Protein AF-A0A3N1A1T8-F1 (afdb_monomer)

pLDDT: mean 84.87, std 17.43, range [41.59, 97.62]

Solvent-accessible surface area (backbone atoms only — not comparable to full-atom values): 5650 Å² total; per-residue (Å²): 132,59,73,80,69,60,64,55,74,61,25,34,36,51,38,52,42,89,30,33,70,92,48,89,55,48,37,28,31,34,30,68,41,81,74,42,35,77,92,38,84,89,42,64,36,30,34,31,34,24,34,25,70,39,66,88,51,60,77,38,77,45,80,50,40,33,33,51,77,41,47,74,38,90,76,20,59,44,70,72,72,80,72,90,84,77,82,81,78,82,72,83,85,82,129

Radius of gyration: 15.84 Å; Cα contacts (8 Å, |Δi|>4): 171; chains: 1; bounding box: 51×39×33 Å

Mean predicted aligned error: 8.42 Å

Nearest PDB structures (foldseek):
  6tmf-assembly1_a  TM=7.537E-01  e=5.598E-01  Thermococcus celer Vu 13 = JCM 8558
  6sw9-assembly1_X  TM=5.277E-01  e=8.387E-01  Pyrococcus ab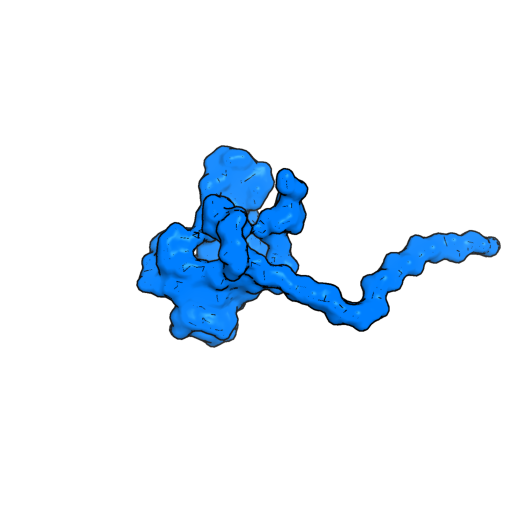yssi GE5
  3stj-assembly1_A  TM=3.897E-01  e=1.883E+00  Escherichia coli K-12
  8f0a-assembly1_A  TM=3.319E-01  e=1.883E+00  Escherichia coli K-12
  1soz-assembly1_A  TM=3.217E-01  e=1.777E+00  Escherichia coli

Sequence (95 aa):
MSRDELLRVGDTLRLGKADWVYADRPMIVRVADIRYGLDQEQSQVVGLIGTVVAGGRDGRMVAIAVYKSALTRPGVVERPRPVNGETYDNQPHGH

Structure (mmCIF, N/CA/C/O backbone):
data_AF-A0A3N1A1T8-F1
#
_entry.id   AF-A0A3N1A1T8-F1
#
loop_
_atom_site.group_PDB
_atom_site.id
_atom_site.type_symbol
_atom_site.label_atom_id
_atom_site.label_alt_id
_atom_site.label_comp_id
_atom_site.label_asym_id
_atom_site.label_entity_id
_atom_site.label_seq_id
_atom_site.pdbx_PDB_ins_code
_atom_site.Cartn_x
_atom_site.Cartn_y
_atom_site.Cartn_z
_atom_site.occupancy
_atom_site.B_iso_or_equiv
_atom_site.auth_seq_id
_atom_site.auth_comp_id
_atom_site.auth_asym_id
_atom_site.auth_atom_id
_atom_site.pdbx_PDB_model_num
ATOM 1 N N . MET A 1 1 ? -15.664 4.669 5.892 1.00 50.50 1 MET A N 1
ATOM 2 C CA . MET A 1 1 ? -14.953 3.720 5.016 1.00 50.50 1 MET A CA 1
ATOM 3 C C . MET A 1 1 ? -14.966 2.379 5.713 1.00 50.50 1 MET A C 1
ATOM 5 O O . MET A 1 1 ? -14.617 2.335 6.890 1.00 50.50 1 MET A O 1
ATOM 9 N N . SER A 1 2 ? -15.458 1.330 5.062 1.00 56.62 2 SER A N 1
ATOM 10 C CA . SER A 1 2 ? -15.394 -0.022 5.626 1.00 56.62 2 SER A CA 1
ATOM 11 C C . SER A 1 2 ? -13.939 -0.518 5.644 1.00 56.62 2 SER A C 1
ATOM 13 O O . SER A 1 2 ? -13.099 -0.041 4.891 1.00 56.62 2 SER A O 1
ATOM 15 N N . ARG A 1 3 ? -13.581 -1.423 6.557 1.00 57.62 3 ARG A N 1
ATOM 16 C CA . ARG A 1 3 ? -12.180 -1.853 6.778 1.00 57.62 3 ARG A CA 1
ATOM 17 C C . ARG A 1 3 ? -11.600 -2.591 5.572 1.00 57.62 3 ARG A C 1
ATOM 19 O O . ARG A 1 3 ? -10.475 -2.316 5.162 1.00 57.62 3 ARG A O 1
ATOM 26 N N . ASP A 1 4 ? -12.441 -3.391 4.925 1.00 59.19 4 ASP A N 1
ATOM 27 C CA . ASP A 1 4 ? -12.153 -4.001 3.633 1.00 59.19 4 ASP A CA 1
ATOM 28 C C . ASP A 1 4 ? -12.036 -2.960 2.506 1.00 59.19 4 ASP A C 1
ATOM 30 O O . ASP A 1 4 ? -11.650 -3.301 1.391 1.00 59.19 4 ASP A O 1
ATOM 34 N N . GLU A 1 5 ? -12.380 -1.687 2.714 1.00 71.94 5 GLU A N 1
ATOM 35 C CA . GLU A 1 5 ? -12.102 -0.661 1.710 1.00 71.94 5 GLU A CA 1
ATOM 36 C C . GLU A 1 5 ? -10.648 -0.184 1.725 1.00 71.94 5 GLU A C 1
ATOM 38 O O . GLU A 1 5 ? -10.173 0.309 0.700 1.00 71.94 5 GLU A O 1
ATOM 43 N N . LEU A 1 6 ? -9.932 -0.320 2.844 1.00 86.69 6 LEU A N 1
ATOM 44 C CA . LEU A 1 6 ? -8.609 0.286 2.967 1.00 86.69 6 LEU A CA 1
ATOM 45 C C . LEU A 1 6 ? -7.521 -0.543 2.280 1.00 86.69 6 LEU A C 1
ATOM 47 O O . LEU A 1 6 ? -6.683 0.013 1.575 1.00 86.69 6 LEU A O 1
ATOM 51 N N . LEU A 1 7 ? -7.514 -1.856 2.517 1.00 92.31 7 LEU A N 1
ATOM 52 C CA . LEU A 1 7 ? -6.486 -2.761 2.011 1.00 92.31 7 LEU A CA 1
ATOM 53 C C . LEU A 1 7 ? -6.966 -4.211 2.041 1.00 92.31 7 LEU A C 1
ATOM 55 O O . LEU A 1 7 ? -7.559 -4.638 3.030 1.00 92.31 7 LEU A O 1
ATOM 59 N N . ARG A 1 8 ? -6.650 -4.987 1.003 1.00 92.75 8 ARG A N 1
ATOM 60 C CA . ARG A 1 8 ? -6.896 -6.433 0.941 1.00 92.75 8 ARG A CA 1
ATOM 61 C C . ARG A 1 8 ? -5.687 -7.189 0.398 1.00 92.75 8 ARG A C 1
ATOM 63 O O . ARG A 1 8 ? -4.828 -6.635 -0.288 1.00 92.75 8 ARG A O 1
ATOM 70 N N . VAL A 1 9 ? -5.651 -8.493 0.662 1.00 94.38 9 VAL A N 1
ATOM 71 C CA . VAL A 1 9 ? -4.739 -9.405 -0.041 1.00 94.38 9 VAL A CA 1
ATOM 72 C C . VAL A 1 9 ? -5.038 -9.359 -1.540 1.00 94.38 9 VAL A C 1
ATOM 74 O O . VAL A 1 9 ? -6.194 -9.354 -1.957 1.00 94.38 9 VAL A O 1
ATOM 77 N N . GLY A 1 10 ? -3.984 -9.314 -2.353 1.00 95.19 10 GLY A N 1
ATOM 78 C CA . GLY A 1 10 ? -4.071 -9.197 -3.805 1.00 95.19 10 GLY A CA 1
ATOM 79 C C . GLY A 1 10 ? -4.010 -7.765 -4.335 1.00 95.19 10 GLY A C 1
ATOM 80 O O . GLY A 1 10 ? -3.690 -7.610 -5.517 1.00 95.19 10 GLY A O 1
ATOM 81 N N . ASP A 1 11 ? -4.234 -6.749 -3.493 1.00 96.06 11 ASP A N 1
ATOM 82 C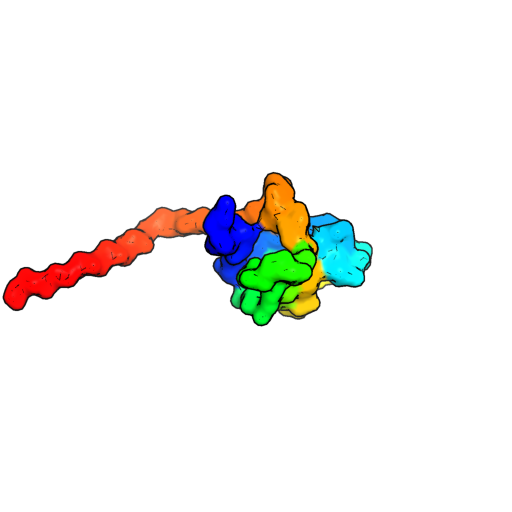 CA . ASP A 1 11 ? -4.071 -5.342 -3.869 1.00 96.06 11 ASP A CA 1
ATOM 83 C C . ASP A 1 11 ? -2.623 -5.046 -4.276 1.00 96.06 11 ASP A C 1
ATOM 85 O O . ASP A 1 11 ? -1.666 -5.629 -3.758 1.00 96.06 11 ASP A O 1
ATOM 89 N N . THR A 1 12 ? -2.459 -4.111 -5.207 1.00 97.31 12 THR A N 1
ATOM 90 C CA . THR A 1 12 ? -1.159 -3.561 -5.589 1.00 97.31 12 THR A CA 1
ATOM 91 C C . THR A 1 12 ? -0.989 -2.184 -4.968 1.00 97.31 12 THR A C 1
ATOM 93 O O . THR A 1 12 ? -1.814 -1.295 -5.153 1.00 97.31 12 THR A O 1
ATOM 96 N N . LEU A 1 13 ? 0.100 -2.004 -4.232 1.00 97.31 13 LEU A N 1
ATOM 97 C CA . LEU A 1 13 ? 0.473 -0.766 -3.575 1.00 97.31 13 LEU A CA 1
ATOM 98 C C . LEU A 1 13 ? 1.550 -0.047 -4.370 1.00 97.31 13 LEU A C 1
ATOM 100 O O . LEU A 1 13 ? 2.620 -0.609 -4.591 1.00 97.31 13 LEU A O 1
ATOM 104 N N . ARG A 1 14 ? 1.296 1.204 -4.749 1.00 97.25 14 ARG A N 1
ATOM 105 C CA . ARG A 1 14 ? 2.280 2.124 -5.329 1.00 97.25 14 ARG A CA 1
ATOM 106 C C . ARG A 1 14 ? 2.764 3.066 -4.232 1.00 97.25 14 ARG A C 1
ATOM 108 O O . ARG A 1 14 ? 2.116 4.063 -3.928 1.00 97.25 14 ARG A O 1
ATOM 115 N N . LEU A 1 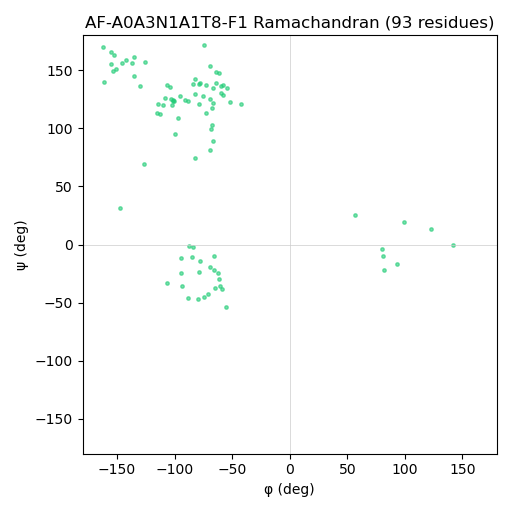15 ? 3.882 2.711 -3.608 1.00 96.62 15 LEU A N 1
ATOM 116 C CA . LEU A 1 15 ? 4.411 3.386 -2.428 1.00 96.62 15 LEU A CA 1
ATOM 117 C C . LEU A 1 15 ? 5.559 4.320 -2.812 1.00 96.62 15 LEU A C 1
ATOM 119 O O . LEU A 1 15 ? 6.565 3.903 -3.386 1.00 96.62 15 LEU A O 1
ATOM 123 N N . GLY A 1 16 ? 5.436 5.590 -2.449 1.00 95.62 16 GLY A N 1
ATOM 124 C CA . GLY A 1 16 ? 6.544 6.530 -2.381 1.00 95.62 16 GLY A CA 1
ATOM 125 C C . GLY A 1 16 ? 7.434 6.281 -1.161 1.00 95.62 16 GLY A C 1
ATOM 126 O O . GLY A 1 16 ? 7.107 5.519 -0.253 1.00 95.62 16 GLY A O 1
ATOM 127 N N . LYS A 1 17 ? 8.574 6.977 -1.104 1.00 92.62 17 LYS A N 1
ATOM 128 C CA . LYS A 1 17 ? 9.535 6.844 0.004 1.00 92.62 17 LYS A CA 1
ATOM 129 C C . LYS A 1 17 ? 8.947 7.240 1.371 1.00 92.62 17 LYS A C 1
ATOM 131 O O . LYS A 1 17 ? 9.363 6.709 2.382 1.00 92.62 17 LYS A O 1
ATOM 136 N N . ALA A 1 18 ? 7.987 8.159 1.436 1.00 94.44 18 ALA A N 1
ATOM 137 C CA . ALA A 1 18 ? 7.397 8.580 2.713 1.00 94.44 18 ALA A CA 1
ATOM 138 C C . ALA A 1 18 ? 6.267 7.656 3.207 1.00 94.44 18 ALA A C 1
ATOM 140 O O . ALA A 1 18 ? 5.700 7.884 4.271 1.00 94.44 18 ALA A O 1
ATOM 141 N N . ASP A 1 19 ? 5.919 6.630 2.432 1.00 96.00 19 ASP A N 1
ATOM 142 C CA . ASP A 1 19 ? 4.663 5.901 2.611 1.00 96.00 19 ASP A CA 1
ATOM 143 C C . ASP A 1 19 ? 4.815 4.657 3.484 1.00 96.00 19 ASP A C 1
ATOM 145 O O . ASP A 1 19 ? 3.826 4.068 3.921 1.00 96.00 19 ASP A O 1
ATOM 149 N N . TRP A 1 20 ? 6.054 4.262 3.760 1.00 95.00 20 TRP A N 1
ATOM 150 C CA . TRP A 1 20 ? 6.384 3.071 4.523 1.00 95.00 20 TRP A CA 1
ATOM 151 C C . TRP A 1 20 ? 7.640 3.287 5.370 1.00 95.00 20 TRP A C 1
ATOM 153 O O . TRP A 1 20 ? 8.464 4.167 5.114 1.00 95.00 20 TRP A O 1
ATOM 163 N N . VAL A 1 21 ? 7.748 2.505 6.439 1.00 94.00 21 VAL A N 1
ATOM 164 C CA . VAL A 1 21 ? 8.768 2.685 7.475 1.00 94.00 21 VAL A CA 1
ATOM 165 C C . VAL A 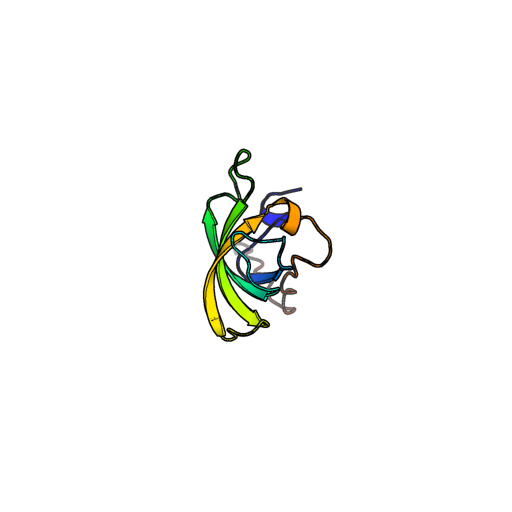1 21 ? 10.146 2.256 6.959 1.00 94.00 21 VAL A C 1
ATOM 167 O O . VAL A 1 21 ? 10.277 1.219 6.314 1.00 94.00 21 VAL A O 1
ATOM 170 N N . TYR A 1 22 ? 11.178 3.048 7.276 1.00 85.75 22 TYR A N 1
ATOM 171 C CA . TYR A 1 22 ? 12.580 2.840 6.867 1.00 85.75 22 TYR A CA 1
ATOM 172 C C . TYR A 1 22 ? 12.810 2.740 5.352 1.00 85.75 22 TYR A C 1
ATOM 174 O O . TYR A 1 22 ? 13.795 2.155 4.902 1.00 85.75 22 TYR A O 1
ATOM 182 N N . ALA A 1 23 ? 11.925 3.338 4.560 1.00 84.69 23 ALA A N 1
ATOM 183 C CA . ALA A 1 23 ? 12.036 3.341 3.114 1.00 84.69 23 ALA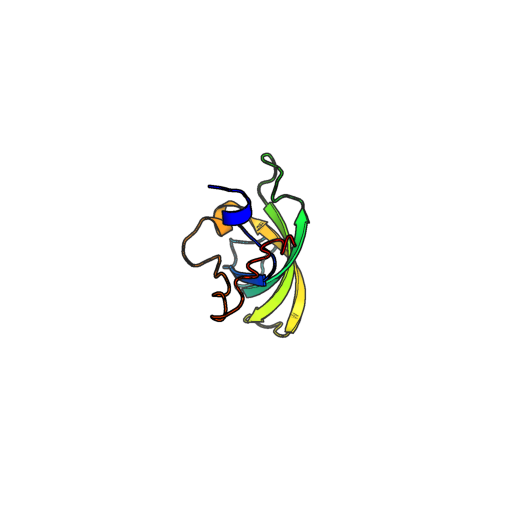 A CA 1
ATOM 184 C C . ALA A 1 23 ? 13.329 4.002 2.609 1.00 84.69 23 ALA A C 1
ATOM 186 O O . ALA A 1 23 ? 13.639 5.155 2.929 1.00 84.69 23 ALA A O 1
ATOM 187 N N . ASP A 1 24 ? 14.039 3.314 1.718 1.00 86.44 24 ASP A N 1
ATOM 188 C CA . ASP A 1 24 ? 15.157 3.880 0.959 1.00 86.44 24 ASP A CA 1
ATOM 189 C C . ASP A 1 24 ? 14.712 4.401 -0.419 1.00 86.44 24 ASP A C 1
ATOM 191 O O . ASP A 1 24 ? 15.333 5.321 -0.957 1.00 86.44 24 ASP A O 1
ATOM 195 N N . ARG A 1 25 ? 13.608 3.868 -0.965 1.00 90.19 25 ARG A N 1
ATOM 196 C CA . ARG A 1 25 ? 13.124 4.142 -2.325 1.00 90.19 25 ARG A CA 1
ATOM 197 C C . ARG A 1 25 ? 11.602 3.977 -2.483 1.00 90.19 25 ARG A C 1
ATOM 199 O O . ARG A 1 25 ? 10.967 3.319 -1.656 1.00 90.19 25 ARG A O 1
ATOM 206 N N . PRO A 1 26 ? 11.012 4.524 -3.560 1.00 94.44 26 PRO A N 1
ATOM 207 C CA . PRO A 1 26 ? 9.679 4.136 -4.012 1.00 94.44 26 PRO A CA 1
ATOM 208 C C . PRO A 1 26 ? 9.633 2.673 -4.472 1.00 94.44 26 PRO A C 1
ATOM 210 O O . PRO A 1 26 ? 10.608 2.161 -5.024 1.00 94.44 26 PRO A O 1
ATOM 213 N N . MET A 1 27 ? 8.493 2.014 -4.289 1.00 94.50 27 MET A N 1
ATOM 214 C CA . MET A 1 27 ? 8.300 0.611 -4.656 1.00 94.50 27 MET A CA 1
ATOM 215 C C . MET A 1 27 ? 6.847 0.311 -5.007 1.00 94.50 27 MET A C 1
ATOM 217 O O . MET A 1 27 ? 5.922 0.918 -4.467 1.00 94.50 27 MET A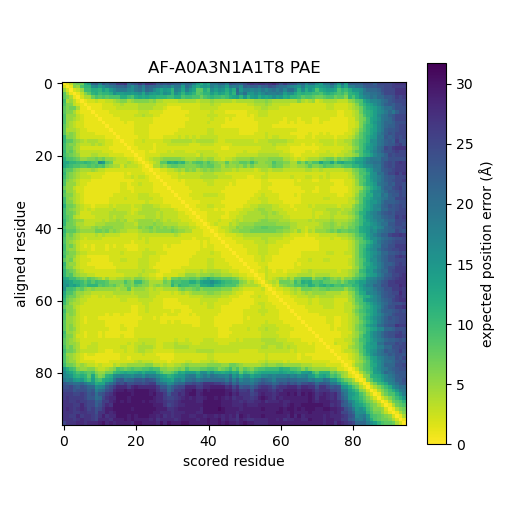 O 1
ATOM 221 N N . ILE 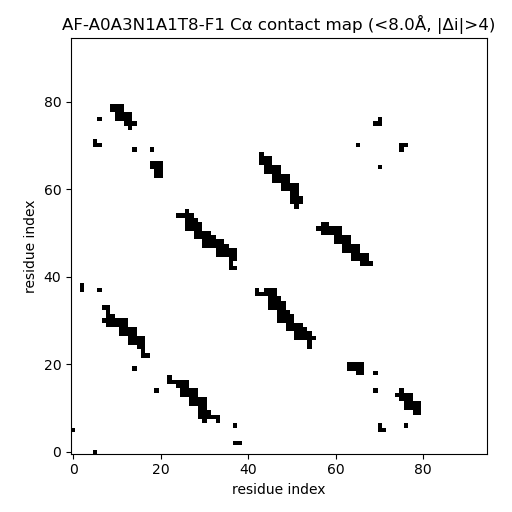A 1 28 ? 6.655 -0.669 -5.886 1.00 97.06 28 ILE A N 1
ATOM 222 C CA . ILE A 1 28 ? 5.349 -1.259 -6.159 1.00 97.06 28 ILE A CA 1
ATOM 223 C C . ILE A 1 28 ? 5.331 -2.659 -5.557 1.00 97.06 28 ILE A C 1
ATOM 225 O O . ILE A 1 28 ? 6.216 -3.462 -5.854 1.00 97.06 28 ILE A O 1
ATOM 229 N N . VAL A 1 29 ? 4.340 -2.963 -4.722 1.00 97.06 29 VAL A N 1
ATOM 230 C CA . VAL A 1 29 ? 4.197 -4.270 -4.064 1.00 97.06 29 VAL A CA 1
ATOM 231 C C . VAL A 1 29 ? 2.798 -4.818 -4.225 1.00 97.06 29 VAL A C 1
ATOM 233 O O . VAL A 1 29 ? 1.828 -4.108 -4.004 1.00 97.06 29 VAL A O 1
ATOM 236 N N . ARG A 1 30 ? 2.691 -6.110 -4.526 1.00 97.62 30 ARG A N 1
ATOM 237 C CA . ARG A 1 30 ? 1.436 -6.850 -4.429 1.00 97.62 30 ARG A CA 1
ATOM 238 C C . ARG A 1 30 ? 1.309 -7.477 -3.046 1.00 97.62 30 ARG A C 1
ATOM 240 O O . ARG A 1 30 ? 2.197 -8.222 -2.632 1.00 97.62 30 ARG A O 1
ATOM 247 N N . VAL A 1 31 ? 0.226 -7.179 -2.338 1.00 97.56 31 VAL A N 1
ATOM 248 C CA . VAL A 1 31 ? -0.029 -7.669 -0.979 1.00 97.56 31 VAL A CA 1
ATOM 249 C C . VAL A 1 31 ? -0.303 -9.170 -1.015 1.00 97.56 31 VAL A C 1
ATOM 251 O O . VAL A 1 31 ? -1.196 -9.623 -1.729 1.00 97.56 31 VAL A O 1
ATOM 254 N N . ALA A 1 32 ? 0.459 -9.928 -0.233 1.00 97.00 32 ALA A N 1
ATOM 255 C CA . ALA A 1 32 ? 0.315 -11.373 -0.082 1.00 97.00 32 ALA A CA 1
ATOM 256 C C . ALA A 1 32 ? -0.308 -11.754 1.270 1.00 97.00 32 ALA A C 1
ATOM 258 O O . ALA A 1 32 ? -1.048 -12.727 1.340 1.00 97.00 32 ALA A O 1
ATOM 259 N N . ASP A 1 33 ? -0.029 -10.987 2.327 1.00 96.75 33 ASP A N 1
ATOM 260 C CA . ASP A 1 33 ? -0.571 -11.211 3.671 1.00 96.75 33 ASP A CA 1
ATOM 261 C C . ASP A 1 33 ? -0.626 -9.895 4.464 1.00 96.75 33 ASP A C 1
ATOM 263 O O . ASP A 1 33 ? 0.224 -9.019 4.277 1.00 96.75 33 ASP A O 1
ATOM 267 N N . ILE A 1 34 ? -1.592 -9.763 5.374 1.00 96.12 34 ILE A N 1
ATOM 268 C CA . ILE A 1 34 ? -1.751 -8.607 6.268 1.00 96.12 34 ILE A CA 1
ATOM 269 C C . ILE A 1 34 ? -1.542 -9.095 7.699 1.00 96.12 34 ILE A C 1
ATOM 271 O O . ILE A 1 34 ? -2.326 -9.870 8.234 1.00 96.12 34 ILE A O 1
ATOM 275 N N . ARG A 1 35 ? -0.459 -8.637 8.329 1.00 95.31 35 ARG A N 1
ATOM 276 C CA . ARG A 1 35 ? 0.031 -9.178 9.602 1.00 95.31 35 ARG A CA 1
ATOM 277 C C . ARG A 1 35 ? -0.590 -8.515 10.821 1.00 95.31 35 ARG A C 1
ATOM 279 O O . ARG A 1 35 ? -0.908 -9.194 11.790 1.00 95.31 35 ARG A O 1
ATOM 286 N N . TYR A 1 36 ? -0.664 -7.187 10.821 1.00 93.06 36 TYR A N 1
ATOM 287 C CA . TYR A 1 36 ? -1.120 -6.423 11.981 1.00 93.06 36 TYR A CA 1
ATOM 288 C C . TYR A 1 36 ? -1.515 -4.999 11.604 1.00 93.06 36 TYR A C 1
ATOM 290 O O . TYR A 1 36 ? -1.220 -4.502 10.516 1.00 93.06 36 TYR A O 1
ATOM 298 N N . GLY A 1 37 ? -2.134 -4.307 12.557 1.00 92.56 37 GLY A N 1
ATOM 299 C CA . GLY A 1 37 ? -2.336 -2.865 12.503 1.00 92.56 37 GLY A CA 1
ATOM 300 C C . GLY A 1 37 ? -3.532 -2.424 11.669 1.00 92.56 37 GLY A C 1
ATOM 301 O O . GLY A 1 37 ? -4.045 -1.348 11.947 1.00 92.56 37 GLY A O 1
ATOM 302 N N . LEU A 1 38 ? -4.030 -3.236 10.727 1.00 90.94 38 LEU A N 1
ATOM 303 C CA . LEU A 1 38 ? -5.196 -2.886 9.905 1.00 90.94 38 LEU A CA 1
ATOM 304 C C . LEU A 1 38 ? -6.416 -2.540 10.777 1.00 90.94 38 LEU A C 1
ATOM 306 O O . LEU A 1 38 ? -6.917 -1.419 10.701 1.00 90.94 38 LEU A O 1
ATOM 310 N N . ASP A 1 39 ? -6.787 -3.441 11.689 1.00 88.31 39 ASP A N 1
ATOM 311 C CA . ASP A 1 39 ? -7.973 -3.298 12.550 1.00 88.31 39 ASP A CA 1
ATOM 312 C C . ASP A 1 39 ? -7.731 -2.526 13.855 1.00 88.31 39 ASP A C 1
ATOM 314 O O . ASP A 1 39 ? -8.649 -2.328 14.647 1.00 88.31 39 ASP A O 1
ATOM 318 N N . GLN A 1 40 ? -6.497 -2.089 14.108 1.00 88.62 40 GLN A N 1
ATOM 319 C CA . GLN A 1 40 ? -6.128 -1.413 15.354 1.00 88.62 40 GLN A CA 1
ATOM 320 C C . GLN A 1 40 ? -6.151 0.102 15.156 1.00 88.62 40 GLN A C 1
ATOM 322 O O . GLN A 1 40 ? -5.269 0.641 14.485 1.00 88.62 40 GLN A O 1
ATOM 327 N N . GLU A 1 41 ? -7.126 0.801 15.737 1.00 84.81 41 GLU A N 1
ATOM 328 C CA . GLU A 1 41 ? -7.279 2.257 15.576 1.00 84.81 41 GLU A CA 1
ATOM 329 C C . GLU A 1 41 ? -6.051 3.039 16.053 1.00 84.81 41 GLU A C 1
ATOM 331 O O . GLU A 1 41 ? -5.623 3.976 15.382 1.00 84.81 41 GLU A O 1
ATOM 336 N N . GLN A 1 42 ? -5.413 2.605 17.145 1.00 89.50 42 GLN A N 1
ATOM 337 C CA . GLN A 1 42 ? -4.196 3.244 17.649 1.00 89.50 42 GLN A CA 1
ATOM 338 C C . GLN A 1 42 ? -2.966 3.033 16.749 1.00 89.50 42 GLN A C 1
ATOM 340 O O . GLN A 1 42 ? -1.991 3.781 16.852 1.00 89.50 42 GLN A O 1
ATOM 345 N N . SER A 1 43 ? -2.982 2.031 15.862 1.00 91.69 43 SER A N 1
ATOM 346 C CA . SER A 1 43 ? -1.850 1.762 14.976 1.00 91.69 43 SER A CA 1
ATOM 347 C C . SER A 1 43 ? -1.850 2.727 13.796 1.00 91.69 43 SER A C 1
ATOM 349 O O . SER A 1 43 ? -2.775 2.731 12.984 1.00 91.69 43 SER A O 1
ATOM 351 N N . GLN A 1 44 ? -0.765 3.489 13.651 1.00 94.69 44 GLN A N 1
ATOM 352 C CA . GLN A 1 44 ? -0.545 4.383 12.505 1.00 94.69 44 GLN A CA 1
ATOM 353 C C . GLN A 1 44 ? -0.089 3.641 11.243 1.00 94.69 44 GLN A C 1
ATOM 355 O O . GLN A 1 44 ? -0.112 4.201 10.145 1.00 94.69 44 GLN A O 1
ATOM 360 N N . VAL A 1 45 ? 0.329 2.383 11.391 1.00 96.62 45 VAL A N 1
ATOM 361 C CA . VAL A 1 45 ? 0.869 1.558 10.310 1.00 96.62 45 VAL A CA 1
ATOM 362 C C . VAL A 1 45 ? 0.118 0.238 10.178 1.00 96.62 45 VAL A C 1
ATOM 364 O O . VAL A 1 45 ? -0.482 -0.258 11.134 1.00 96.62 45 VAL A O 1
ATOM 367 N N . VAL A 1 46 ? 0.189 -0.345 8.988 1.00 96.81 46 VAL A N 1
ATOM 368 C CA . VAL A 1 46 ? -0.249 -1.706 8.681 1.00 96.81 46 VAL A CA 1
ATOM 369 C C . VAL A 1 46 ? 0.982 -2.519 8.310 1.00 96.81 46 VAL A C 1
ATOM 371 O O . VAL A 1 46 ? 1.705 -2.163 7.378 1.00 96.81 46 VAL A O 1
ATOM 374 N N . GLY A 1 47 ? 1.239 -3.589 9.058 1.00 97.06 47 GLY A N 1
ATOM 375 C CA . GLY A 1 47 ? 2.288 -4.547 8.731 1.00 97.06 47 GLY A CA 1
ATOM 376 C C . GLY A 1 47 ? 1.786 -5.542 7.698 1.00 97.06 47 GLY A C 1
ATOM 377 O O . GLY A 1 47 ? 0.731 -6.143 7.897 1.00 97.06 47 GLY A O 1
ATOM 378 N N . LEU A 1 48 ? 2.535 -5.743 6.619 1.00 96.62 48 LEU A N 1
ATOM 379 C CA . LEU A 1 48 ? 2.158 -6.658 5.546 1.00 96.62 48 LEU A CA 1
ATOM 380 C C . LEU A 1 48 ? 3.359 -7.412 4.984 1.00 96.62 48 LEU A C 1
ATOM 382 O O . LEU A 1 48 ? 4.506 -6.971 5.094 1.00 96.62 48 LEU A O 1
ATOM 386 N N . ILE A 1 49 ? 3.065 -8.544 4.354 1.00 97.56 49 ILE A N 1
ATOM 387 C CA . ILE A 1 49 ? 3.982 -9.243 3.459 1.00 97.56 49 ILE A CA 1
ATOM 388 C C . ILE A 1 49 ? 3.487 -9.021 2.038 1.00 97.56 49 ILE A C 1
ATOM 390 O O . ILE A 1 49 ? 2.290 -9.111 1.761 1.00 97.56 49 ILE A O 1
ATOM 394 N N . GLY A 1 50 ? 4.407 -8.754 1.120 1.00 96.81 50 GLY A N 1
ATOM 395 C CA . GLY A 1 50 ? 4.066 -8.656 -0.287 1.00 96.81 50 GLY A CA 1
ATOM 396 C C . GLY A 1 50 ? 5.237 -8.938 -1.208 1.00 96.81 50 GLY A C 1
ATOM 397 O O . GLY A 1 50 ? 6.394 -8.967 -0.788 1.00 96.81 50 GLY A O 1
ATOM 398 N N . THR A 1 51 ? 4.920 -9.149 -2.478 1.00 97.56 51 THR A N 1
ATOM 399 C CA . THR A 1 51 ? 5.905 -9.364 -3.536 1.00 97.56 51 THR A CA 1
ATOM 400 C C . THR A 1 51 ? 6.179 -8.046 -4.237 1.00 97.56 51 THR A C 1
ATOM 402 O O . THR A 1 51 ? 5.249 -7.378 -4.689 1.00 97.56 51 THR A O 1
ATOM 405 N N . VAL A 1 52 ? 7.449 -7.664 -4.346 1.00 95.94 52 VAL A N 1
ATOM 406 C CA . VAL A 1 52 ? 7.858 -6.475 -5.101 1.00 95.94 52 VAL A CA 1
ATOM 407 C C . VAL A 1 52 ? 7.578 -6.710 -6.579 1.00 95.94 52 VAL A C 1
ATOM 409 O O . VAL A 1 52 ? 8.074 -7.664 -7.169 1.00 95.94 52 VAL A O 1
ATOM 412 N N . VAL A 1 53 ? 6.774 -5.838 -7.173 1.00 95.88 53 VAL A N 1
ATOM 413 C CA . VAL A 1 53 ? 6.438 -5.849 -8.601 1.00 95.88 53 VAL A CA 1
ATOM 414 C C . VAL A 1 53 ? 7.387 -4.939 -9.378 1.00 95.88 53 VAL A C 1
ATOM 416 O O . VAL A 1 53 ? 7.751 -5.266 -10.500 1.00 95.88 53 VAL A O 1
ATOM 419 N N . ALA A 1 54 ? 7.801 -3.818 -8.777 1.00 92.00 54 ALA A N 1
ATOM 420 C CA . ALA A 1 54 ? 8.769 -2.884 -9.345 1.00 92.00 54 ALA A CA 1
ATOM 421 C C . ALA A 1 54 ? 9.480 -2.083 -8.239 1.00 92.00 54 ALA A C 1
ATOM 423 O O . ALA A 1 54 ? 8.916 -1.858 -7.165 1.00 92.00 54 ALA A O 1
ATOM 424 N N . GLY A 1 55 ? 10.692 -1.592 -8.516 1.00 82.00 55 GLY A N 1
ATOM 425 C CA . GLY A 1 55 ? 11.458 -0.732 -7.597 1.00 82.00 55 GLY A CA 1
ATOM 426 C C . GLY A 1 55 ? 12.840 -1.269 -7.213 1.00 82.00 55 GLY A C 1
ATOM 427 O O . GLY A 1 55 ? 13.471 -0.760 -6.287 1.00 82.00 55 GLY A O 1
ATOM 428 N N . GLY A 1 56 ? 13.350 -2.282 -7.920 1.00 76.75 56 GLY A N 1
ATOM 429 C CA . GLY A 1 56 ? 14.743 -2.732 -7.795 1.00 76.75 56 GLY A CA 1
ATOM 430 C C . GLY A 1 56 ? 14.934 -3.962 -6.911 1.00 76.75 56 GLY A C 1
ATOM 431 O O . GLY A 1 56 ? 16.047 -4.208 -6.443 1.00 76.75 56 GLY A O 1
ATOM 432 N N . ARG A 1 57 ? 13.857 -4.723 -6.675 1.00 81.12 57 ARG A N 1
ATOM 433 C CA . ARG A 1 57 ? 13.852 -6.036 -5.994 1.00 81.12 57 ARG A CA 1
ATOM 434 C C . ARG A 1 57 ? 12.758 -6.952 -6.539 1.00 81.12 57 ARG A C 1
ATOM 436 O O . ARG A 1 57 ? 12.178 -7.741 -5.800 1.00 81.12 57 ARG A O 1
ATOM 443 N N . ASP A 1 58 ? 12.458 -6.801 -7.813 1.00 91.19 58 ASP A N 1
ATOM 444 C CA . ASP A 1 58 ? 11.270 -7.353 -8.443 1.00 91.19 58 ASP A CA 1
ATOM 445 C C . ASP A 1 58 ? 11.237 -8.887 -8.283 1.00 91.19 58 ASP A C 1
ATOM 447 O O . ASP A 1 58 ? 12.264 -9.566 -8.347 1.00 91.19 58 ASP A O 1
ATOM 451 N N . GLY A 1 59 ? 10.064 -9.424 -7.959 1.00 92.88 59 GLY A N 1
ATOM 452 C CA . GLY A 1 59 ? 9.845 -10.833 -7.630 1.00 92.88 59 GLY A CA 1
ATOM 453 C C . GLY A 1 59 ? 10.194 -11.242 -6.192 1.00 92.88 59 GLY A C 1
ATOM 454 O O . GLY A 1 59 ? 9.839 -12.345 -5.783 1.00 92.88 59 GLY A O 1
ATOM 455 N N . ARG A 1 60 ? 10.848 -10.394 -5.384 1.00 94.81 60 ARG A N 1
ATOM 456 C CA . ARG A 1 60 ? 11.176 -10.739 -3.987 1.00 94.81 60 ARG A CA 1
ATOM 457 C C . ARG A 1 60 ? 9.998 -10.509 -3.048 1.00 94.81 60 ARG A C 1
ATOM 459 O O . ARG A 1 60 ? 9.307 -9.498 -3.151 1.00 94.81 60 ARG A O 1
ATOM 466 N N . MET A 1 61 ? 9.841 -11.399 -2.068 1.00 96.25 61 MET A N 1
ATOM 467 C CA . MET A 1 61 ? 8.961 -11.151 -0.927 1.00 96.25 61 MET A CA 1
ATOM 468 C C . MET A 1 61 ? 9.624 -10.213 0.080 1.00 96.25 61 MET A C 1
ATOM 470 O O . MET A 1 61 ? 10.814 -10.339 0.376 1.00 96.25 61 MET A O 1
ATOM 474 N N . VAL A 1 62 ? 8.840 -9.289 0.624 1.00 94.44 62 VAL A N 1
ATOM 475 C CA . VAL A 1 62 ? 9.264 -8.323 1.639 1.00 94.44 62 VAL A CA 1
ATOM 476 C C . VAL A 1 62 ? 8.217 -8.222 2.739 1.00 94.44 62 VAL A C 1
ATOM 478 O O . VAL A 1 62 ? 7.020 -8.305 2.471 1.00 94.44 62 VAL A O 1
ATOM 481 N N . ALA A 1 63 ? 8.675 -8.019 3.973 1.00 95.56 63 ALA A N 1
ATOM 482 C CA . ALA A 1 63 ? 7.834 -7.594 5.083 1.00 95.56 63 ALA A CA 1
ATOM 483 C C . ALA A 1 63 ? 8.031 -6.088 5.282 1.00 95.56 63 ALA A C 1
ATOM 485 O O . ALA A 1 63 ? 9.167 -5.638 5.447 1.00 95.56 63 ALA A O 1
ATOM 486 N N . ILE A 1 64 ? 6.948 -5.314 5.237 1.00 95.38 64 ILE A N 1
ATOM 487 C CA . ILE A 1 64 ? 6.984 -3.852 5.366 1.00 95.38 64 ILE A CA 1
ATOM 488 C C . ILE A 1 64 ? 5.863 -3.359 6.280 1.00 95.38 64 ILE A C 1
ATOM 490 O O . ILE A 1 64 ? 4.831 -4.013 6.427 1.00 95.38 64 ILE A O 1
ATOM 494 N N . ALA A 1 65 ? 6.057 -2.178 6.863 1.00 97.12 65 ALA A N 1
ATOM 495 C CA . ALA A 1 65 ? 5.013 -1.442 7.562 1.00 97.12 65 ALA A CA 1
ATOM 496 C C . ALA A 1 65 ? 4.653 -0.193 6.749 1.00 97.12 65 ALA A C 1
ATOM 498 O O . ALA A 1 65 ? 5.515 0.650 6.502 1.00 97.12 65 ALA A O 1
ATOM 499 N N . VAL A 1 66 ? 3.395 -0.083 6.326 1.00 97.38 66 VAL A N 1
ATOM 500 C CA . VAL A 1 66 ? 2.876 1.017 5.496 1.00 97.38 66 VAL A CA 1
ATOM 501 C C . VAL A 1 66 ? 2.055 1.959 6.364 1.00 97.38 66 VAL A C 1
ATOM 503 O O . VAL A 1 66 ? 1.241 1.498 7.162 1.00 97.38 66 VAL A O 1
ATOM 506 N N . TYR A 1 67 ? 2.233 3.270 6.221 1.00 96.75 67 TYR A N 1
ATOM 507 C CA . TYR A 1 67 ? 1.416 4.241 6.949 1.00 96.75 67 TYR A CA 1
ATOM 508 C C . TYR A 1 67 ? -0.038 4.196 6.472 1.00 96.75 67 TYR A C 1
ATOM 510 O O . TYR A 1 67 ? -0.314 4.228 5.274 1.00 96.75 67 TYR A O 1
ATOM 518 N N . LYS A 1 68 ? -0.998 4.192 7.401 1.00 95.25 68 LYS A N 1
ATOM 519 C CA . LYS A 1 68 ? -2.430 4.195 7.054 1.00 95.25 68 LYS A CA 1
ATOM 520 C C . LYS A 1 68 ? -2.838 5.425 6.250 1.00 95.25 68 LYS A C 1
ATOM 522 O O . LYS A 1 68 ? -3.647 5.314 5.336 1.00 95.25 68 LYS A O 1
ATOM 527 N N . SER A 1 69 ? -2.237 6.576 6.546 1.00 94.56 69 SER A N 1
ATOM 528 C CA . SER A 1 69 ? -2.435 7.813 5.782 1.00 94.56 69 SER A CA 1
ATOM 529 C C . SER A 1 69 ? -1.980 7.693 4.326 1.00 94.56 69 SER A C 1
ATOM 531 O O . SER A 1 69 ? -2.488 8.407 3.466 1.00 94.56 69 SER A O 1
ATOM 533 N N . ALA A 1 70 ? -1.049 6.783 4.019 1.00 95.69 70 ALA A N 1
ATOM 534 C CA . ALA A 1 70 ? -0.664 6.516 2.645 1.00 95.69 70 ALA A CA 1
ATOM 535 C C . ALA A 1 70 ? -1.782 5.792 1.888 1.00 95.69 70 ALA A C 1
ATOM 537 O O . ALA A 1 70 ? -2.082 6.176 0.762 1.00 95.69 70 ALA A O 1
ATOM 538 N N . LEU A 1 71 ? -2.415 4.801 2.522 1.00 94.75 71 LEU A N 1
ATOM 539 C CA . LEU A 1 71 ? -3.443 3.940 1.924 1.00 94.75 71 LEU A CA 1
ATOM 540 C C . LEU A 1 71 ? -4.734 4.687 1.562 1.00 94.75 71 LEU A C 1
ATOM 542 O O . LEU A 1 71 ? -5.482 4.236 0.702 1.00 94.75 71 LEU A O 1
ATOM 546 N N . THR A 1 72 ? -4.992 5.839 2.180 1.00 91.44 72 THR A N 1
ATOM 547 C CA . THR A 1 72 ? -6.152 6.680 1.855 1.00 91.44 72 THR A CA 1
ATOM 548 C C . THR A 1 72 ? -5.905 7.622 0.676 1.00 91.44 72 THR A C 1
ATOM 550 O O . THR A 1 72 ? -6.851 8.238 0.184 1.00 91.44 72 THR A O 1
ATOM 553 N N . ARG A 1 73 ? -4.656 7.764 0.203 1.00 93.62 73 ARG A N 1
ATOM 554 C CA . ARG A 1 73 ? -4.350 8.664 -0.915 1.00 93.62 73 ARG A CA 1
ATOM 555 C C . ARG A 1 73 ? -4.718 8.019 -2.258 1.00 93.62 73 ARG A C 1
ATOM 557 O O . ARG A 1 73 ? -4.410 6.843 -2.479 1.00 93.62 73 ARG A O 1
ATOM 564 N N . PRO A 1 74 ? -5.312 8.787 -3.190 1.00 91.38 74 PRO A N 1
ATOM 565 C CA . PRO A 1 74 ? -5.640 8.292 -4.522 1.00 91.38 74 PRO A CA 1
ATOM 566 C C . PRO A 1 74 ? -4.425 7.693 -5.238 1.00 91.38 74 PRO A C 1
ATOM 568 O O . PRO A 1 74 ? -3.344 8.277 -5.241 1.00 91.38 74 PRO A O 1
ATOM 571 N N . GLY A 1 75 ? -4.613 6.529 -5.863 1.00 92.19 75 GLY A N 1
ATOM 572 C CA . GLY A 1 75 ? -3.584 5.865 -6.670 1.00 92.19 75 GLY A CA 1
ATOM 573 C C . GLY A 1 75 ? -2.528 5.081 -5.884 1.00 92.19 75 GLY A C 1
ATOM 574 O O . GLY A 1 75 ? -1.703 4.423 -6.514 1.00 92.19 75 GLY A O 1
ATOM 575 N N . VAL A 1 76 ? -2.557 5.107 -4.545 1.00 96.19 76 VAL A N 1
ATOM 576 C CA . VAL A 1 76 ? -1.674 4.259 -3.727 1.00 96.19 76 VAL A CA 1
ATOM 577 C C . VAL A 1 76 ? -2.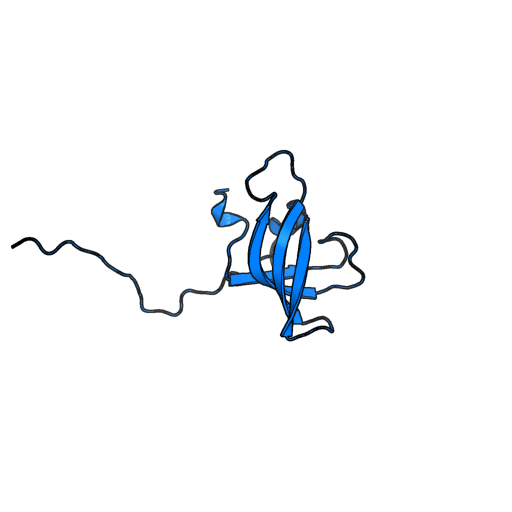142 2.812 -3.752 1.00 96.19 76 VAL A C 1
ATOM 579 O O . VAL A 1 76 ? -1.318 1.927 -3.946 1.00 96.19 76 VAL A O 1
ATOM 582 N N . VAL A 1 77 ? -3.443 2.570 -3.586 1.00 96.06 77 VAL A N 1
ATOM 583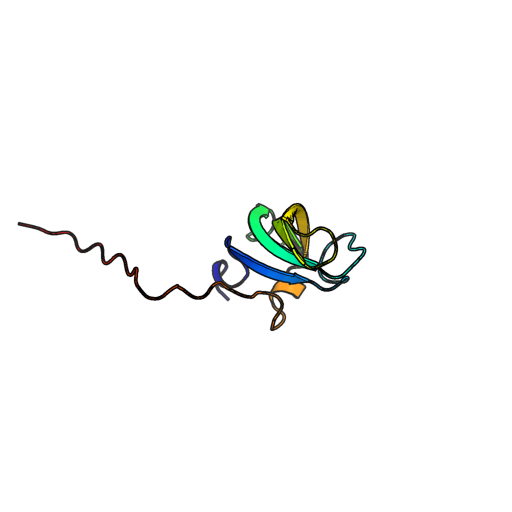 C CA . VAL A 1 77 ? -4.031 1.226 -3.619 1.00 96.06 77 VAL A CA 1
ATOM 584 C C . VAL A 1 77 ? -4.708 1.002 -4.965 1.00 96.06 77 VAL A C 1
ATOM 586 O O . VAL A 1 77 ? -5.640 1.714 -5.337 1.00 96.06 77 VAL A O 1
ATOM 589 N N . GLU A 1 78 ? -4.248 -0.006 -5.692 1.00 95.06 78 GLU A N 1
ATOM 590 C CA . GLU A 1 78 ? -4.839 -0.486 -6.934 1.00 95.06 78 GLU A CA 1
ATOM 591 C C . GLU A 1 78 ? -5.401 -1.887 -6.694 1.00 95.06 78 GLU A C 1
ATOM 593 O O . GLU A 1 78 ? -4.657 -2.840 -6.450 1.00 95.06 78 GLU A O 1
ATOM 598 N N . ARG A 1 79 ? -6.729 -2.014 -6.747 1.00 91.31 79 ARG A N 1
ATOM 599 C CA . ARG A 1 79 ? -7.382 -3.310 -6.563 1.00 91.31 79 ARG A CA 1
ATOM 600 C C . ARG A 1 79 ? -7.407 -4.089 -7.872 1.00 91.31 79 ARG A C 1
ATOM 602 O O . ARG A 1 79 ? -7.735 -3.500 -8.908 1.00 91.31 79 ARG A O 1
ATOM 609 N N . PRO A 1 80 ? -7.139 -5.405 -7.844 1.00 81.56 80 PRO A N 1
ATOM 610 C CA . PRO A 1 80 ? -7.369 -6.237 -9.010 1.00 81.56 80 PRO A CA 1
ATOM 611 C C . PRO A 1 80 ? -8.842 -6.127 -9.407 1.00 81.56 80 PRO A C 1
ATOM 613 O O . PRO A 1 80 ? -9.741 -6.285 -8.578 1.00 81.56 80 PRO A O 1
ATOM 616 N N . ARG A 1 81 ? -9.100 -5.827 -10.683 1.00 75.06 81 ARG A N 1
ATOM 617 C CA . ARG A 1 81 ? -10.462 -5.929 -11.208 1.00 75.06 81 ARG A CA 1
ATOM 618 C C . ARG A 1 81 ? -10.881 -7.397 -11.141 1.00 75.06 81 ARG A C 1
ATOM 620 O O . ARG A 1 81 ? -10.060 -8.252 -11.485 1.00 75.06 81 ARG A O 1
ATOM 627 N N . PRO A 1 82 ? -12.130 -7.697 -10.748 1.00 63.38 82 PRO A N 1
ATOM 628 C CA . PRO A 1 82 ? -12.690 -9.012 -10.996 1.00 63.38 82 PRO A CA 1
ATOM 629 C C . PRO A 1 82 ? -12.496 -9.314 -12.480 1.00 63.38 82 PRO A C 1
ATOM 631 O O . PRO A 1 82 ? -12.893 -8.523 -13.339 1.00 63.38 82 PRO A O 1
ATOM 634 N N . VAL A 1 83 ? -11.824 -10.417 -12.785 1.00 61.97 83 VAL A N 1
ATOM 635 C CA . VAL A 1 83 ? -11.837 -10.946 -14.145 1.00 61.97 83 VAL A CA 1
ATOM 636 C C . VAL A 1 83 ? -13.278 -11.411 -14.344 1.00 61.97 83 VAL A C 1
ATOM 638 O O . VAL A 1 83 ? -13.761 -12.206 -13.543 1.00 61.97 83 VAL A O 1
ATOM 641 N N . ASN A 1 84 ? -14.006 -10.816 -15.292 1.00 49.53 84 ASN A N 1
ATOM 642 C CA . ASN A 1 84 ? -15.423 -11.112 -15.537 1.00 49.53 84 ASN A CA 1
ATOM 643 C C . ASN A 1 84 ? -15.695 -12.631 -15.468 1.00 49.53 84 ASN A C 1
ATOM 645 O O . ASN A 1 84 ? -15.114 -13.357 -16.272 1.00 49.53 84 ASN A O 1
ATOM 649 N N . GLY A 1 85 ? -16.584 -13.095 -14.572 1.00 47.81 85 GLY A N 1
ATOM 650 C CA . GLY A 1 85 ? -17.206 -14.419 -14.733 1.00 47.81 85 GLY A CA 1
ATOM 651 C C . GLY A 1 85 ? -17.474 -15.321 -13.522 1.00 47.81 85 GLY A C 1
ATOM 652 O O . GLY A 1 85 ? -18.036 -16.380 -13.755 1.00 47.81 85 GLY A O 1
ATOM 653 N N . GLU A 1 86 ? -17.153 -14.975 -12.271 1.00 48.09 86 GLU A N 1
ATOM 654 C CA . GLU A 1 86 ? -17.483 -15.862 -11.132 1.00 48.09 86 GLU A CA 1
ATOM 655 C C . GLU A 1 86 ? -18.274 -15.139 -10.035 1.00 48.09 86 GLU A C 1
ATOM 657 O O . GLU A 1 86 ? -17.808 -14.903 -8.921 1.00 48.09 86 GLU A O 1
ATOM 662 N N . THR A 1 87 ? -19.525 -14.795 -10.346 1.00 46.41 87 THR A N 1
ATOM 663 C CA . THR A 1 87 ? -20.581 -14.821 -9.330 1.00 46.41 87 THR A CA 1
ATOM 664 C C . THR A 1 87 ? -20.829 -16.284 -8.980 1.00 46.41 87 THR A C 1
ATOM 666 O O . THR A 1 87 ? -21.518 -16.988 -9.715 1.00 46.41 87 THR A O 1
ATOM 669 N N . TYR A 1 88 ? -20.261 -16.757 -7.869 1.00 52.41 88 TYR A N 1
ATOM 670 C CA . TYR A 1 88 ? -20.768 -17.959 -7.209 1.00 52.41 88 TYR A CA 1
ATOM 671 C C . TYR A 1 88 ? -22.139 -17.616 -6.615 1.00 52.41 88 TYR A C 1
ATOM 673 O O . TYR A 1 88 ? -22.256 -17.286 -5.436 1.00 52.41 88 TYR A O 1
ATOM 681 N N . ASP A 1 89 ? -23.175 -17.653 -7.455 1.00 43.75 89 ASP A N 1
ATOM 682 C CA . ASP A 1 89 ? -24.560 -17.760 -7.008 1.00 43.75 89 ASP A CA 1
ATOM 683 C C . ASP A 1 89 ? -24.718 -19.137 -6.362 1.00 43.75 89 ASP A C 1
ATOM 685 O O . ASP A 1 89 ? -25.018 -20.139 -7.008 1.00 43.75 89 ASP A O 1
ATOM 689 N N . ASN A 1 90 ? -24.455 -19.206 -5.060 1.00 42.88 90 ASN A N 1
ATOM 690 C CA . ASN A 1 90 ? -24.777 -20.376 -4.261 1.00 42.88 90 ASN A CA 1
ATOM 691 C C . ASN A 1 90 ? -26.264 -20.291 -3.875 1.00 42.88 90 ASN A C 1
ATOM 693 O O . ASN A 1 90 ? -26.608 -19.930 -2.749 1.00 42.88 90 ASN A O 1
ATOM 697 N N . GLN A 1 91 ? -27.156 -20.558 -4.833 1.00 45.62 91 GLN A N 1
ATOM 698 C CA . GLN A 1 91 ? -28.556 -20.853 -4.527 1.00 45.62 91 GLN A CA 1
ATOM 699 C C . GLN A 1 91 ? -28.648 -22.283 -3.969 1.00 45.62 91 GLN A C 1
ATOM 701 O O . GLN A 1 91 ? -28.155 -23.215 -4.606 1.00 45.62 91 GLN A O 1
ATOM 706 N N . PRO A 1 92 ? -29.285 -22.507 -2.805 1.00 54.03 92 PRO A N 1
ATOM 707 C CA . PRO A 1 92 ? -29.543 -23.857 -2.339 1.00 54.03 92 PRO A CA 1
ATOM 708 C C . PRO A 1 92 ? -30.654 -24.462 -3.203 1.00 54.03 92 PRO A C 1
ATOM 710 O O . PRO A 1 92 ? -31.803 -24.022 -3.157 1.00 54.03 92 PRO A O 1
ATOM 713 N N . HIS A 1 93 ? -30.318 -25.479 -3.994 1.00 44.16 93 HIS A N 1
ATOM 714 C CA . HIS A 1 93 ? -31.317 -26.335 -4.623 1.00 44.16 93 HIS A CA 1
ATOM 715 C C . HIS A 1 93 ? -32.025 -27.146 -3.534 1.00 44.16 93 HIS A C 1
ATOM 717 O O . HIS A 1 93 ? -31.476 -28.109 -3.004 1.00 44.16 93 HIS A O 1
ATOM 723 N N . GLY A 1 94 ? -33.241 -26.730 -3.192 1.00 47.91 94 GLY A N 1
ATOM 724 C CA . GLY A 1 94 ? -34.218 -27.588 -2.539 1.00 47.91 94 GLY A CA 1
ATOM 725 C C . GLY A 1 94 ? -35.031 -28.329 -3.594 1.00 47.91 94 GLY A C 1
ATOM 726 O O . GLY A 1 94 ? -35.648 -27.684 -4.439 1.00 47.91 94 GLY A O 1
ATOM 727 N N . HIS A 1 95 ? -35.033 -29.658 -3.518 1.00 41.59 95 HIS A N 1
ATOM 728 C CA . HIS A 1 95 ? -36.115 -30.535 -3.960 1.00 41.59 95 HIS A CA 1
ATOM 729 C C . HIS A 1 95 ? -36.128 -31.781 -3.078 1.00 41.59 95 HIS A C 1
ATOM 731 O O . HIS A 1 95 ? -35.029 -32.320 -2.818 1.00 41.59 95 HIS A O 1
#

Secondary structure (DSSP, 8-state):
--HHHH--TTPEEEE-TTSBTT-SS-EEEEEEEEEESTT-TT-SEEEEEEEEEESSSTT-EEEEEEEHHHHTSTTTEEPPPPPS-----------

Foldseek 3Di:
DDLVVQDDQQKKFFDAQVFWPPRPGTFIWHFHAWDDDSPDPPRQWTWTWTATCDDPRHRDIDITIGGSVQSPDPPRIDHDDPPPDDPPPPDDDDD